Protein AF-A0A0L0C2V1-F1 (afdb_monomer_lite)

pLDDT: mean 79.41, std 16.24, range [42.41, 97.38]

Foldseek 3Di:
DLVVLVVCCVPPVLVVQLVVAFCVVVVVVVVVVVVVVDDDDPPVVVVVVVVCVVCVVVVVVCQQPDPPDADPARQPPDHDPDGDDPSQVGGPDHRRDLVSVLVSQLVVQLVVQCCVVVVVVVVCVPPPDDPCCCVDPPRDDPVVVVVNVCSNVVRSVVSNVPRD

Radius of gyration: 24.42 Å; chains: 1; bounding box: 50×41×74 Å

Sequence (164 aa):
MDLILEVADHFVFDKAYATLFPVSTSSTINHMAATASGTVTSSTAEHIVSTIKQELPKYASLVANWTGPKATRYGAAPTYYFPVTEFASQSILLRDNIVRQSLTLFLITTFFGWVLYLGTALFSYLFIYDHDNFNHPKFLKNQVRMEIHRAVTAIPTMTLLTLP

Structure (mmCIF, N/CA/C/O backbone):
data_AF-A0A0L0C2V1-F1
#
_entry.id   AF-A0A0L0C2V1-F1
#
loop_
_atom_site.group_PDB
_atom_site.id
_atom_site.type_symbol
_atom_site.label_atom_id
_atom_site.label_alt_id
_atom_site.label_comp_id
_atom_site.label_asym_id
_atom_site.label_entity_id
_atom_site.label_seq_id
_atom_site.pdbx_PDB_ins_code
_atom_site.Cartn_x
_atom_site.Cartn_y
_atom_site.Cartn_z
_atom_site.occupancy
_atom_site.B_iso_or_equiv
_atom_site.auth_seq_id
_atom_site.auth_comp_id
_atom_site.auth_asym_id
_atom_site.auth_atom_id
_atom_site.pdbx_PDB_model_num
ATOM 1 N N . MET A 1 1 ? 10.040 -12.803 1.015 1.00 74.25 1 MET A N 1
ATOM 2 C CA . MET A 1 1 ? 9.855 -11.426 0.516 1.00 74.25 1 MET A CA 1
ATOM 3 C C . MET A 1 1 ? 9.768 -11.443 -1.003 1.00 74.25 1 MET A C 1
ATOM 5 O O . MET A 1 1 ? 8.717 -11.127 -1.537 1.00 74.25 1 MET A O 1
ATOM 9 N N . ASP A 1 2 ? 10.800 -11.955 -1.670 1.00 81.25 2 ASP A N 1
ATOM 10 C CA . ASP A 1 2 ? 10.937 -11.991 -3.133 1.00 81.25 2 ASP A CA 1
ATOM 11 C C . ASP A 1 2 ? 9.782 -12.696 -3.853 1.00 81.25 2 ASP A C 1
ATOM 13 O O . ASP A 1 2 ? 9.301 -12.193 -4.856 1.00 81.25 2 ASP A O 1
ATOM 17 N N . LEU A 1 3 ? 9.256 -13.799 -3.305 1.00 85.88 3 LEU A N 1
ATOM 18 C CA . LEU A 1 3 ? 8.108 -14.504 -3.895 1.00 85.88 3 LEU A CA 1
ATOM 19 C C . LEU A 1 3 ? 6.827 -13.656 -3.905 1.00 85.88 3 LEU A C 1
ATOM 21 O O . LEU A 1 3 ? 6.057 -13.709 -4.858 1.00 85.88 3 LEU A O 1
ATOM 25 N N . ILE A 1 4 ? 6.597 -12.866 -2.852 1.00 87.50 4 ILE A N 1
ATOM 26 C CA . ILE A 1 4 ? 5.423 -11.985 -2.775 1.00 87.50 4 ILE A CA 1
ATOM 27 C C . ILE A 1 4 ? 5.564 -10.870 -3.811 1.00 87.50 4 ILE A C 1
ATOM 29 O O . ILE A 1 4 ? 4.600 -10.569 -4.511 1.00 87.50 4 ILE A O 1
ATOM 33 N N . LEU A 1 5 ? 6.767 -10.302 -3.940 1.00 88.44 5 LEU A N 1
ATOM 34 C CA . LEU A 1 5 ? 7.066 -9.305 -4.966 1.00 88.44 5 LEU A CA 1
ATOM 35 C C . LEU A 1 5 ? 6.907 -9.896 -6.371 1.00 88.44 5 LEU A C 1
ATOM 37 O O . LEU A 1 5 ? 6.270 -9.267 -7.204 1.00 88.44 5 LEU A O 1
ATOM 41 N N . GLU A 1 6 ? 7.379 -11.123 -6.611 1.00 87.50 6 GLU A N 1
ATOM 42 C CA . GLU A 1 6 ? 7.286 -11.799 -7.911 1.00 87.50 6 GLU A CA 1
ATOM 43 C C . GLU A 1 6 ? 5.836 -12.001 -8.351 1.00 87.50 6 GLU A C 1
ATOM 45 O O . GLU A 1 6 ? 5.474 -11.660 -9.477 1.00 87.50 6 GLU A O 1
ATOM 50 N N . VAL A 1 7 ? 4.996 -12.515 -7.447 1.00 89.25 7 VAL A N 1
ATOM 51 C CA . VAL A 1 7 ? 3.561 -12.698 -7.693 1.00 89.25 7 VAL A CA 1
ATOM 52 C C . VAL A 1 7 ? 2.898 -11.346 -7.951 1.00 89.25 7 VAL A C 1
ATOM 54 O O . VAL A 1 7 ? 2.167 -11.182 -8.928 1.00 89.25 7 VAL A O 1
ATOM 57 N N . ALA A 1 8 ? 3.155 -10.359 -7.095 1.00 89.94 8 ALA A N 1
ATOM 58 C CA . ALA A 1 8 ? 2.496 -9.066 -7.186 1.00 89.94 8 ALA A CA 1
ATOM 59 C C . ALA A 1 8 ? 2.909 -8.276 -8.441 1.00 89.94 8 ALA A C 1
ATOM 61 O O . ALA A 1 8 ? 2.049 -7.699 -9.113 1.00 89.94 8 ALA A O 1
ATOM 62 N N . ASP A 1 9 ? 4.199 -8.277 -8.783 1.00 88.38 9 ASP A N 1
ATOM 63 C CA . ASP A 1 9 ? 4.726 -7.670 -10.005 1.00 88.38 9 ASP A CA 1
ATOM 64 C C . ASP A 1 9 ? 4.130 -8.333 -11.241 1.00 88.38 9 ASP A C 1
ATOM 66 O O . ASP A 1 9 ? 3.553 -7.626 -12.070 1.00 88.38 9 ASP A O 1
ATOM 70 N N . HIS A 1 10 ? 4.151 -9.668 -11.308 1.00 87.44 10 HIS A N 1
ATOM 71 C CA . HIS A 1 10 ? 3.652 -10.408 -12.464 1.00 87.44 10 HIS A CA 1
ATOM 72 C C . HIS A 1 10 ? 2.173 -10.116 -12.773 1.00 87.44 10 HIS A C 1
ATOM 74 O O . HIS A 1 10 ? 1.813 -9.949 -13.941 1.00 87.44 10 HIS A O 1
ATOM 80 N N . PHE A 1 11 ? 1.312 -10.028 -11.752 1.00 89.50 11 PHE A N 1
ATOM 81 C CA . PHE A 1 11 ? -0.127 -9.837 -11.963 1.00 89.50 11 PHE A CA 1
ATOM 82 C C . PHE A 1 11 ? -0.564 -8.374 -12.070 1.00 89.50 11 PHE A C 1
ATOM 84 O O . PHE A 1 11 ? -1.450 -8.063 -12.872 1.00 89.50 11 PHE A O 1
ATOM 91 N N . VAL A 1 12 ? 0.012 -7.480 -11.261 1.00 91.94 12 VAL A N 1
ATOM 92 C CA . VAL A 1 12 ? -0.521 -6.121 -11.070 1.00 91.94 12 VAL A CA 1
ATOM 93 C C . VAL A 1 12 ? 0.541 -5.062 -11.327 1.00 91.94 12 VAL A C 1
ATOM 95 O O . VAL A 1 12 ? 0.339 -4.173 -12.158 1.00 91.94 12 VAL A O 1
ATOM 98 N N . PHE A 1 13 ? 1.667 -5.132 -10.617 1.00 90.94 13 PHE A N 1
ATOM 99 C CA . PHE A 1 13 ? 2.562 -3.985 -10.528 1.00 90.94 13 PHE A CA 1
ATOM 100 C C . PHE A 1 13 ? 3.386 -3.753 -11.793 1.00 90.94 13 PHE A C 1
ATOM 102 O O . PHE A 1 13 ? 3.608 -2.595 -12.123 1.00 90.94 13 PHE A O 1
ATOM 109 N N . ASP A 1 14 ? 3.759 -4.770 -12.576 1.00 87.69 14 ASP A N 1
ATOM 110 C CA . ASP A 1 14 ? 4.453 -4.517 -13.848 1.00 87.69 14 ASP A CA 1
ATOM 111 C C . ASP A 1 14 ? 3.617 -3.652 -14.798 1.00 87.69 14 ASP A C 1
ATOM 113 O O . ASP A 1 14 ? 4.143 -2.731 -15.418 1.00 87.69 14 ASP A O 1
ATOM 117 N N . LYS A 1 15 ? 2.302 -3.897 -14.863 1.00 89.56 15 LYS A N 1
ATOM 118 C CA . LYS A 1 15 ? 1.383 -3.080 -15.666 1.00 89.56 15 LYS A CA 1
ATOM 119 C C . LYS A 1 15 ? 1.251 -1.675 -15.089 1.00 89.56 15 LYS A C 1
ATOM 121 O O . LYS A 1 15 ? 1.307 -0.708 -15.839 1.00 89.56 15 LYS A O 1
ATOM 126 N N . ALA A 1 16 ? 1.103 -1.556 -13.770 1.00 90.75 16 ALA A N 1
ATOM 127 C CA . ALA A 1 16 ? 0.971 -0.262 -13.104 1.00 90.75 16 ALA A CA 1
ATOM 128 C C . ALA A 1 16 ? 2.234 0.605 -13.254 1.00 90.75 16 ALA A C 1
ATOM 130 O O . ALA A 1 16 ? 2.143 1.795 -13.537 1.00 90.75 16 ALA A O 1
ATOM 131 N N . TYR A 1 17 ? 3.423 0.022 -13.108 1.00 89.25 17 TYR A N 1
ATOM 132 C CA . TYR A 1 17 ? 4.676 0.752 -13.282 1.00 89.25 17 TYR A CA 1
ATOM 133 C C . TYR A 1 17 ? 4.932 1.115 -14.746 1.00 89.25 17 TYR A C 1
ATOM 135 O O . TYR A 1 17 ? 5.384 2.226 -15.008 1.00 89.25 17 TYR A O 1
ATOM 143 N N . ALA A 1 18 ? 4.597 0.240 -15.700 1.00 86.06 18 ALA A N 1
ATOM 144 C CA . ALA A 1 18 ? 4.725 0.552 -17.123 1.00 86.06 18 ALA A CA 1
ATOM 145 C C . ALA A 1 18 ? 3.821 1.719 -17.557 1.00 86.06 18 ALA A C 1
ATOM 147 O O . ALA A 1 18 ? 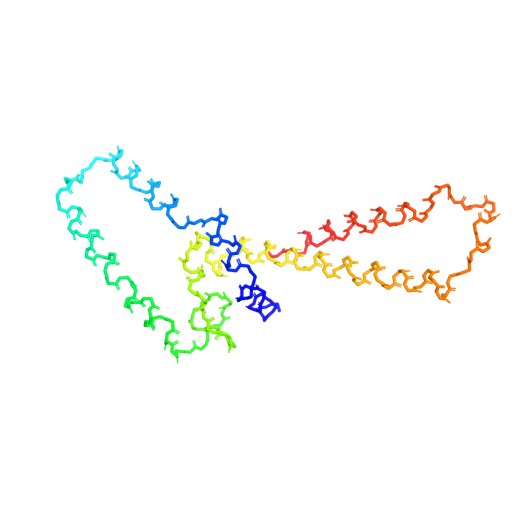4.227 2.528 -18.390 1.00 86.06 18 ALA A O 1
ATOM 148 N N . THR A 1 19 ? 2.618 1.842 -16.983 1.00 86.75 19 THR A N 1
ATOM 149 C CA . THR A 1 19 ? 1.703 2.952 -17.293 1.00 86.75 19 THR A CA 1
ATOM 150 C C . THR A 1 19 ? 2.078 4.250 -16.584 1.00 86.75 19 THR A C 1
ATOM 152 O O . THR A 1 19 ? 1.958 5.317 -17.181 1.00 86.75 19 THR A O 1
ATOM 155 N N . LEU A 1 20 ? 2.540 4.181 -15.332 1.00 87.56 20 LEU A N 1
ATOM 156 C CA . LEU A 1 20 ? 2.916 5.363 -14.548 1.00 87.56 20 LEU A CA 1
ATOM 157 C C . LEU A 1 20 ? 4.289 5.927 -14.941 1.00 87.56 20 LEU A C 1
ATOM 159 O O . LEU A 1 20 ? 4.478 7.142 -14.931 1.00 87.56 20 LEU A O 1
ATOM 163 N N . PHE A 1 21 ? 5.243 5.060 -15.292 1.00 85.50 21 PHE A N 1
ATOM 164 C CA . PHE A 1 21 ? 6.635 5.428 -15.565 1.00 85.50 21 PHE A CA 1
ATOM 165 C C . PHE A 1 21 ? 7.158 4.779 -16.857 1.00 85.50 21 PHE A C 1
ATOM 167 O O . PHE A 1 21 ? 8.073 3.954 -16.801 1.00 85.50 21 PHE A O 1
ATOM 174 N N . PRO A 1 22 ? 6.619 5.144 -18.034 1.00 83.88 22 PRO A N 1
ATOM 175 C CA . PRO A 1 22 ? 7.026 4.539 -19.296 1.00 83.88 22 PRO A CA 1
ATOM 176 C C . PRO A 1 22 ? 8.475 4.892 -19.664 1.00 83.88 22 PRO A C 1
ATOM 178 O O . PRO A 1 22 ? 8.898 6.047 -19.560 1.00 83.88 22 PRO A O 1
ATOM 181 N N . VAL A 1 23 ? 9.227 3.918 -20.189 1.00 74.44 23 VAL A N 1
ATOM 182 C CA . VAL A 1 23 ? 10.630 4.084 -20.640 1.00 74.44 23 VAL A CA 1
ATOM 183 C C . VAL A 1 23 ? 10.791 5.173 -21.707 1.00 74.44 23 VAL A C 1
ATOM 185 O O . VAL A 1 23 ? 11.848 5.805 -21.798 1.00 74.44 23 VAL A O 1
ATOM 188 N N . SER A 1 24 ? 9.738 5.456 -22.482 1.00 68.06 24 SER A N 1
ATOM 189 C CA . SER A 1 24 ? 9.717 6.543 -23.467 1.00 68.06 24 SER A CA 1
ATOM 190 C C . SER A 1 24 ? 10.149 7.880 -22.862 1.00 68.06 24 SER A C 1
ATOM 192 O O . SER A 1 24 ? 10.910 8.609 -23.496 1.00 68.06 24 SER A O 1
ATOM 194 N N . THR A 1 25 ? 9.764 8.165 -21.616 1.00 60.56 25 THR A N 1
ATOM 195 C CA . THR A 1 25 ? 10.125 9.409 -20.924 1.00 60.56 25 THR A CA 1
ATOM 196 C C . THR A 1 25 ? 11.640 9.535 -20.739 1.00 60.56 25 THR A C 1
ATOM 198 O O . THR A 1 25 ? 12.206 10.584 -21.040 1.00 60.56 25 THR A O 1
ATOM 201 N N . SER A 1 26 ? 12.333 8.463 -20.346 1.00 60.69 26 SER A N 1
ATOM 202 C CA . SER A 1 26 ? 13.798 8.471 -20.200 1.00 60.69 26 SER A CA 1
ATOM 203 C C . SER A 1 26 ? 14.523 8.594 -21.539 1.00 60.69 26 SER A C 1
ATOM 205 O O . SER A 1 26 ? 15.512 9.320 -21.638 1.00 60.69 26 SER A O 1
ATOM 207 N N . SER A 1 27 ? 14.026 7.928 -22.586 1.00 61.50 27 SER A N 1
ATOM 208 C CA . SER A 1 27 ? 14.624 8.026 -23.924 1.00 61.50 27 SER A CA 1
ATOM 209 C C . SER A 1 27 ? 14.511 9.438 -24.511 1.00 61.50 27 SER A C 1
ATOM 211 O O . SER A 1 27 ? 15.471 9.934 -25.098 1.00 61.50 27 SER A O 1
ATOM 213 N N . THR A 1 28 ? 13.389 10.122 -24.271 1.00 58.62 28 THR A N 1
ATOM 214 C CA . THR A 1 28 ? 13.177 11.515 -24.680 1.00 58.62 28 THR A CA 1
ATOM 215 C C . THR A 1 28 ? 14.109 12.462 -23.928 1.00 58.62 28 THR A C 1
ATOM 217 O O . THR A 1 28 ? 14.743 13.304 -24.557 1.00 58.62 28 THR A O 1
ATOM 220 N N . ILE A 1 29 ? 14.270 12.293 -22.609 1.00 58.72 29 ILE A N 1
ATOM 221 C CA . ILE A 1 29 ? 15.180 13.119 -21.797 1.00 58.72 29 ILE A CA 1
ATOM 222 C C . ILE A 1 29 ? 16.633 12.965 -22.268 1.00 58.72 29 ILE A C 1
ATOM 224 O O . ILE A 1 29 ? 17.319 13.965 -22.475 1.00 58.72 29 ILE A O 1
ATOM 228 N N . ASN A 1 30 ? 17.092 11.735 -22.513 1.00 62.72 30 ASN A N 1
ATOM 229 C CA . ASN A 1 30 ? 18.453 11.480 -22.991 1.00 62.72 30 ASN A CA 1
ATOM 230 C C . ASN A 1 30 ? 18.683 12.027 -24.408 1.00 62.72 30 ASN A C 1
ATOM 232 O O . ASN A 1 30 ? 19.755 12.554 -24.693 1.00 62.72 30 ASN A O 1
ATOM 236 N N . HIS A 1 31 ? 17.679 11.959 -25.287 1.00 59.53 31 HIS A N 1
ATOM 237 C CA . HIS A 1 31 ? 17.764 12.518 -26.637 1.00 59.53 31 HIS A CA 1
ATOM 238 C C . HIS A 1 31 ? 17.769 14.054 -26.624 1.00 59.53 31 HIS A C 1
ATOM 240 O O . HIS A 1 31 ? 18.515 14.675 -27.381 1.00 59.53 31 HIS A O 1
ATOM 246 N N . MET A 1 32 ? 16.991 14.683 -25.737 1.00 57.59 32 MET A N 1
ATOM 247 C CA . MET A 1 32 ? 17.008 16.136 -25.527 1.00 57.59 32 MET A CA 1
ATOM 248 C C . MET A 1 32 ? 18.343 16.602 -24.929 1.00 57.59 32 MET A C 1
ATOM 250 O O . MET A 1 32 ? 18.902 17.592 -25.395 1.00 57.59 32 MET A O 1
ATOM 254 N N . ALA A 1 33 ? 18.902 15.858 -23.970 1.00 58.06 33 ALA A N 1
ATOM 255 C CA . ALA A 1 33 ? 20.214 16.137 -23.388 1.00 58.06 33 ALA A CA 1
ATOM 256 C C . ALA A 1 33 ? 21.357 15.959 -24.406 1.00 58.06 33 ALA A C 1
ATOM 258 O O . ALA A 1 33 ? 22.220 16.824 -24.516 1.00 58.06 33 ALA A O 1
ATOM 259 N N . ALA A 1 34 ? 21.332 14.896 -25.216 1.00 58.97 34 ALA A N 1
ATOM 260 C CA . ALA A 1 34 ? 22.315 14.668 -26.278 1.00 58.97 34 ALA A CA 1
ATOM 261 C C . ALA A 1 34 ? 22.230 15.719 -27.401 1.00 58.97 34 ALA A C 1
ATOM 263 O O . ALA A 1 34 ? 23.254 16.131 -27.945 1.00 58.97 34 ALA A O 1
ATOM 264 N N . THR A 1 35 ? 21.021 16.202 -27.712 1.00 61.56 35 THR A N 1
ATOM 265 C CA . THR A 1 35 ? 20.813 17.312 -28.658 1.00 61.56 35 THR A CA 1
ATOM 266 C C . THR A 1 35 ? 21.353 18.629 -28.088 1.00 61.56 35 THR A C 1
ATOM 268 O O . THR A 1 35 ? 21.948 19.414 -28.822 1.00 61.56 35 THR A O 1
ATOM 271 N N . ALA A 1 36 ? 21.220 18.851 -26.776 1.00 57.38 36 ALA A N 1
ATOM 272 C CA . ALA A 1 36 ? 21.769 20.020 -26.088 1.00 57.38 36 ALA A CA 1
ATOM 273 C C . ALA A 1 36 ? 23.306 19.986 -25.940 1.00 57.38 36 ALA A C 1
ATOM 275 O O . ALA A 1 36 ? 23.930 21.043 -25.885 1.00 57.38 36 ALA A O 1
ATOM 276 N N . SER A 1 37 ? 23.929 18.801 -25.905 1.00 64.69 37 SER A N 1
ATOM 277 C CA . SER A 1 37 ? 25.390 18.636 -25.789 1.00 64.69 37 SER A CA 1
ATOM 278 C C . SER A 1 37 ? 26.154 18.605 -27.123 1.00 64.69 37 SER A C 1
ATOM 280 O O . SER A 1 37 ? 27.378 18.546 -27.096 1.00 64.69 37 SER A O 1
ATOM 282 N N . GLY A 1 38 ? 25.469 18.696 -28.270 1.00 67.62 38 GLY A N 1
ATOM 283 C CA . GLY A 1 38 ? 26.063 19.000 -29.577 1.00 67.62 38 GLY A CA 1
ATOM 284 C C . GLY A 1 38 ? 27.046 17.961 -30.140 1.00 67.62 38 GLY A C 1
ATOM 285 O O . GLY A 1 38 ? 28.242 18.046 -29.890 1.00 67.62 38 GLY A O 1
ATOM 286 N N . THR A 1 39 ? 26.547 17.032 -30.970 1.00 56.75 39 THR A N 1
ATOM 287 C CA . THR A 1 39 ? 27.097 16.572 -32.279 1.00 56.75 39 THR A CA 1
ATOM 288 C C . THR A 1 39 ? 26.461 15.225 -32.638 1.00 56.75 39 THR A C 1
ATOM 290 O O . THR A 1 39 ? 27.028 14.164 -32.397 1.00 56.75 39 THR A O 1
ATOM 293 N N . VAL A 1 40 ? 25.268 15.259 -33.234 1.00 56.31 40 VAL A N 1
ATOM 294 C CA . VAL A 1 40 ? 24.688 14.115 -33.949 1.00 56.31 40 VAL A CA 1
ATOM 295 C C . VAL A 1 40 ? 23.964 14.673 -35.172 1.00 56.31 40 VAL A C 1
ATOM 297 O O . VAL A 1 40 ? 22.988 15.405 -35.035 1.00 56.31 40 VAL A O 1
ATOM 300 N N . THR A 1 41 ? 24.460 14.383 -36.374 1.00 62.53 41 THR A N 1
ATOM 301 C CA . THR A 1 41 ? 23.763 14.722 -37.621 1.00 62.53 41 THR A CA 1
ATOM 302 C C . THR A 1 41 ? 22.578 13.773 -37.824 1.00 62.53 41 THR A C 1
ATOM 304 O O . THR A 1 41 ? 22.696 12.558 -37.654 1.00 62.53 41 THR A O 1
ATOM 307 N N . SER A 1 42 ? 21.416 14.336 -38.167 1.00 59.53 42 SER A N 1
ATOM 308 C CA . SER A 1 42 ? 20.106 13.670 -38.093 1.00 59.53 42 SER A CA 1
ATOM 309 C C . SER A 1 42 ? 19.989 12.386 -38.925 1.00 59.53 42 SER A C 1
ATOM 311 O O . SER A 1 42 ? 19.357 11.432 -38.488 1.00 59.53 42 SER A O 1
ATOM 313 N N . SER A 1 43 ? 20.654 12.298 -40.079 1.00 59.25 43 SER A N 1
ATOM 314 C CA . SER A 1 43 ? 20.498 11.166 -41.005 1.00 59.25 43 SER A CA 1
ATOM 315 C C . SER A 1 43 ? 21.189 9.872 -40.554 1.00 59.25 43 SER A C 1
ATOM 317 O O . SER A 1 43 ? 20.659 8.782 -40.763 1.00 59.25 43 SER A O 1
ATOM 319 N N . THR A 1 44 ? 22.353 9.954 -39.907 1.00 58.00 44 THR A N 1
ATOM 320 C CA . THR A 1 44 ? 23.088 8.761 -39.443 1.00 58.00 44 THR A CA 1
ATOM 321 C C . THR A 1 44 ? 22.499 8.216 -38.140 1.00 58.00 44 THR A C 1
ATOM 323 O O . THR A 1 44 ? 22.455 7.003 -37.926 1.00 58.00 44 THR A O 1
ATOM 326 N N . ALA A 1 45 ? 21.986 9.103 -37.283 1.00 54.72 45 ALA A N 1
ATOM 327 C CA . ALA A 1 45 ? 21.291 8.718 -36.060 1.00 54.72 45 ALA A CA 1
ATOM 328 C C . ALA A 1 45 ? 19.959 8.019 -36.329 1.00 54.72 45 ALA A C 1
ATOM 330 O O . ALA A 1 45 ? 19.669 7.014 -35.685 1.00 54.72 45 ALA A O 1
ATOM 331 N N . GLU A 1 46 ? 19.175 8.483 -37.302 1.00 58.16 46 GLU A N 1
ATOM 332 C CA . GLU A 1 46 ? 17.905 7.844 -37.665 1.00 58.16 46 GLU A CA 1
ATOM 333 C C . GLU A 1 46 ? 18.100 6.398 -38.156 1.00 58.16 46 GLU A C 1
ATOM 335 O O . GLU A 1 46 ? 17.328 5.500 -37.800 1.00 58.16 46 GLU A O 1
ATOM 340 N N . HIS A 1 47 ? 19.181 6.134 -38.893 1.00 54.06 47 HIS A N 1
ATOM 341 C CA . HIS A 1 47 ? 19.514 4.791 -39.372 1.00 54.06 47 HIS A CA 1
ATOM 342 C C . HIS A 1 47 ? 19.996 3.851 -38.247 1.00 54.06 47 HIS A C 1
ATOM 344 O O . HIS A 1 47 ? 19.611 2.682 -38.194 1.00 54.06 47 HIS A O 1
ATOM 350 N N . ILE A 1 48 ? 20.796 4.345 -37.297 1.00 60.06 48 ILE A N 1
ATOM 351 C CA . ILE A 1 48 ? 21.253 3.545 -36.144 1.00 60.06 48 ILE A CA 1
ATOM 352 C C . ILE A 1 48 ? 20.086 3.267 -35.183 1.00 60.06 48 ILE A C 1
ATOM 354 O O . ILE A 1 48 ? 19.905 2.140 -34.723 1.00 60.06 48 ILE A O 1
ATOM 358 N N . VAL A 1 49 ? 19.245 4.271 -34.921 1.00 63.59 49 VAL A N 1
ATOM 359 C CA . VAL A 1 49 ? 18.095 4.158 -34.014 1.00 63.59 49 VAL A CA 1
ATOM 360 C C . VAL A 1 49 ? 17.028 3.210 -34.566 1.00 63.59 49 VAL A C 1
ATOM 362 O O . VAL A 1 49 ? 16.464 2.426 -33.804 1.00 63.59 49 VAL A O 1
ATOM 365 N N . SER A 1 50 ? 16.752 3.241 -35.871 1.00 60.59 50 SER A N 1
ATOM 366 C CA . SER A 1 50 ? 15.799 2.316 -36.502 1.00 60.59 50 SER A CA 1
ATOM 367 C C . SER A 1 50 ? 16.291 0.863 -36.471 1.00 60.59 50 SER A C 1
ATOM 369 O O . SER A 1 50 ? 15.524 -0.027 -36.107 1.00 60.59 50 SER A O 1
ATOM 371 N N . THR A 1 51 ? 17.583 0.634 -36.722 1.00 60.16 51 THR A N 1
ATOM 372 C CA . THR A 1 51 ? 18.203 -0.702 -36.662 1.00 60.16 51 THR A CA 1
ATOM 373 C C . THR A 1 51 ? 18.181 -1.282 -35.241 1.00 60.16 51 THR A C 1
ATOM 375 O O . THR A 1 51 ? 17.816 -2.440 -35.039 1.00 60.16 51 THR A O 1
ATOM 378 N N . ILE A 1 52 ? 18.494 -0.469 -34.224 1.00 58.44 52 ILE A N 1
ATOM 379 C CA . ILE A 1 52 ? 18.442 -0.894 -32.816 1.00 58.44 52 ILE A CA 1
ATOM 380 C C . ILE A 1 52 ? 17.001 -1.205 -32.390 1.00 58.44 52 ILE A C 1
ATOM 382 O O . ILE A 1 52 ? 16.766 -2.222 -31.741 1.00 58.44 52 ILE A O 1
ATOM 386 N N . LYS A 1 53 ? 16.020 -0.382 -32.785 1.00 54.84 53 LYS A N 1
ATOM 387 C CA . LYS A 1 53 ? 14.595 -0.614 -32.478 1.00 54.84 53 LYS A CA 1
ATOM 388 C C . LYS A 1 53 ? 14.058 -1.912 -33.086 1.00 54.84 53 LYS A C 1
ATOM 390 O O . LYS A 1 53 ? 13.194 -2.542 -32.482 1.00 54.84 53 LYS A O 1
ATOM 395 N N . GLN A 1 54 ? 14.564 -2.312 -34.251 1.00 54.69 54 GLN A N 1
ATOM 396 C CA . GLN A 1 54 ? 14.137 -3.525 -34.945 1.00 54.69 54 GLN A CA 1
ATOM 397 C C . GLN A 1 54 ? 14.693 -4.809 -34.310 1.00 54.69 54 GLN A C 1
ATOM 399 O O . GLN A 1 54 ? 14.003 -5.826 -34.276 1.00 54.69 54 GLN A O 1
ATOM 404 N N . GLU A 1 55 ? 15.910 -4.770 -33.766 1.00 44.28 55 GLU A N 1
ATOM 405 C CA . GLU A 1 55 ? 16.548 -5.942 -33.151 1.00 44.28 55 GLU A CA 1
ATOM 406 C C . GLU A 1 55 ? 16.291 -6.050 -31.632 1.00 44.28 55 GLU A C 1
ATOM 408 O O . GLU A 1 55 ? 16.422 -7.127 -31.049 1.00 44.28 55 GLU A O 1
ATOM 413 N N . LEU A 1 56 ? 15.831 -4.976 -30.982 1.00 54.03 56 LEU A N 1
ATOM 414 C CA . LEU A 1 56 ? 15.456 -4.963 -29.563 1.00 54.03 56 LEU A CA 1
ATOM 415 C C . LEU A 1 56 ? 14.454 -6.069 -29.150 1.00 54.03 56 LEU A C 1
ATOM 417 O O . LEU A 1 56 ? 14.711 -6.730 -28.142 1.00 54.03 56 LEU A O 1
ATOM 421 N N . PRO A 1 57 ? 13.360 -6.350 -29.894 1.00 55.06 57 PRO A N 1
ATOM 422 C CA . PRO A 1 57 ? 12.431 -7.423 -29.528 1.00 55.06 57 PRO A CA 1
ATOM 423 C C . PRO A 1 57 ? 13.028 -8.835 -29.677 1.00 55.06 57 PRO A C 1
ATOM 425 O O . PRO A 1 57 ? 12.665 -9.729 -28.912 1.00 55.06 57 PRO A O 1
ATOM 428 N N . LYS A 1 58 ? 13.991 -9.047 -30.588 1.00 48.75 58 LYS A N 1
ATOM 429 C CA . LYS A 1 58 ? 14.726 -10.323 -30.708 1.00 48.75 58 LYS A CA 1
ATOM 430 C C . LYS A 1 58 ? 15.569 -10.589 -29.464 1.00 48.75 58 LYS A C 1
ATOM 432 O O . LYS A 1 58 ? 15.454 -11.662 -28.873 1.00 48.75 58 LYS A O 1
ATOM 437 N N . TYR A 1 59 ? 16.357 -9.609 -29.023 1.00 42.41 59 TYR A N 1
ATOM 438 C CA . TYR A 1 59 ? 17.153 -9.742 -27.800 1.00 42.41 59 TYR A CA 1
ATOM 439 C C . TYR A 1 59 ? 16.272 -9.816 -26.545 1.00 42.41 59 TYR A C 1
ATOM 441 O O . TYR A 1 59 ? 16.571 -10.595 -25.643 1.00 42.41 59 TYR A O 1
ATOM 449 N N . ALA A 1 60 ? 15.139 -9.104 -26.514 1.00 52.34 60 ALA A N 1
ATOM 450 C CA . ALA A 1 60 ? 14.164 -9.201 -25.428 1.00 52.34 60 ALA A CA 1
ATOM 451 C C . ALA A 1 60 ? 13.557 -10.611 -25.309 1.00 52.34 60 ALA A C 1
ATOM 453 O O . ALA A 1 60 ? 13.440 -11.133 -24.204 1.00 52.34 60 ALA A O 1
ATOM 454 N N . SER A 1 61 ? 13.238 -11.265 -26.432 1.00 48.56 61 SER A N 1
ATOM 455 C CA . SER A 1 61 ? 12.724 -12.644 -26.437 1.00 48.56 61 SER A CA 1
ATOM 456 C C . SER A 1 61 ? 13.773 -13.688 -26.022 1.00 48.56 61 SER A C 1
ATOM 458 O O . SER A 1 61 ? 13.445 -14.675 -25.368 1.00 48.56 61 SER A O 1
ATOM 460 N N . LEU A 1 62 ? 15.051 -13.450 -26.335 1.00 49.38 62 LEU A N 1
ATOM 461 C CA . LEU A 1 62 ? 16.174 -14.287 -25.898 1.00 49.38 62 LEU A CA 1
ATOM 462 C C . LEU A 1 62 ? 16.441 -14.156 -24.395 1.00 49.38 62 LEU A C 1
ATOM 464 O O . LEU A 1 62 ? 16.696 -15.163 -23.745 1.00 49.38 62 LEU A O 1
ATOM 468 N N . VAL A 1 63 ? 16.330 -12.947 -23.836 1.00 55.22 63 VAL A N 1
ATOM 469 C CA . VAL A 1 63 ? 16.390 -12.714 -22.382 1.00 55.22 63 VAL A CA 1
ATOM 470 C C . VAL A 1 63 ? 15.169 -13.317 -21.679 1.00 55.22 63 VAL A C 1
ATOM 472 O O . VAL A 1 63 ? 15.320 -13.920 -20.620 1.00 55.22 63 VAL A O 1
ATOM 475 N N . ALA A 1 64 ? 13.978 -13.224 -22.280 1.00 54.62 64 ALA A N 1
ATOM 476 C CA . ALA A 1 64 ? 12.757 -13.837 -21.751 1.00 54.62 64 ALA A CA 1
ATOM 477 C C . ALA A 1 64 ? 12.834 -15.376 -21.701 1.00 54.62 64 ALA A C 1
ATOM 479 O O . ALA A 1 64 ? 12.293 -15.985 -20.781 1.00 54.62 64 ALA A O 1
ATOM 480 N N . ASN A 1 65 ? 13.546 -15.989 -22.653 1.00 53.28 65 ASN A N 1
ATOM 481 C CA . ASN A 1 65 ? 13.742 -17.438 -22.752 1.00 53.28 65 ASN A CA 1
ATOM 482 C C . ASN A 1 65 ? 15.078 -17.923 -22.160 1.00 53.28 65 ASN A C 1
ATOM 484 O O . ASN A 1 65 ? 15.423 -19.097 -22.312 1.00 53.28 65 ASN A O 1
ATOM 488 N N . TRP A 1 66 ? 15.859 -17.054 -21.509 1.00 51.75 66 TRP A N 1
ATOM 489 C CA . TRP A 1 66 ? 17.150 -17.447 -20.951 1.00 51.75 66 TRP A CA 1
ATOM 490 C C . TRP A 1 66 ? 16.947 -18.281 -19.683 1.00 51.75 66 TRP A C 1
ATOM 492 O O . TRP A 1 66 ? 16.682 -17.758 -18.605 1.00 51.75 66 TRP A O 1
ATOM 502 N N . THR A 1 67 ? 17.101 -19.599 -19.798 1.00 54.12 67 THR A N 1
ATOM 503 C CA . THR A 1 67 ? 17.032 -20.565 -18.688 1.00 54.12 67 THR A CA 1
ATOM 504 C C . THR A 1 67 ? 18.373 -20.706 -17.960 1.00 54.12 67 THR A C 1
ATOM 506 O O . THR A 1 67 ? 18.800 -21.817 -17.639 1.00 54.12 67 THR A O 1
ATOM 509 N N . GLY A 1 68 ? 19.098 -19.602 -17.767 1.00 57.25 68 GLY A N 1
ATOM 510 C CA . GLY A 1 68 ? 20.353 -19.622 -17.021 1.00 57.25 68 GLY A CA 1
ATOM 511 C C . GLY A 1 68 ? 20.147 -19.881 -15.524 1.00 57.25 68 GLY A C 1
ATOM 512 O O . GLY A 1 68 ? 19.013 -20.075 -15.074 1.00 57.25 68 GLY A O 1
ATOM 513 N N . PRO A 1 69 ? 21.231 -19.911 -14.726 1.00 57.28 69 PRO A N 1
ATOM 514 C CA . PRO A 1 69 ? 21.131 -20.095 -13.284 1.00 57.28 69 PRO A CA 1
ATOM 515 C C . PRO A 1 69 ? 20.144 -19.079 -12.706 1.00 57.28 69 PRO A C 1
ATOM 517 O O . PRO A 1 69 ? 20.319 -17.878 -12.913 1.00 57.28 69 PRO A O 1
ATOM 520 N N . LYS A 1 70 ? 19.099 -19.565 -12.021 1.00 58.31 70 LYS A N 1
ATOM 521 C CA . LYS A 1 70 ? 18.093 -18.705 -11.382 1.00 58.31 70 LYS A CA 1
ATOM 522 C C . LYS A 1 70 ? 18.811 -17.650 -10.551 1.00 58.31 70 LYS A C 1
ATOM 524 O O . LYS A 1 70 ? 19.717 -17.985 -9.781 1.00 58.31 70 LYS A O 1
ATOM 529 N N . ALA A 1 71 ? 18.449 -16.388 -10.747 1.00 61.19 71 ALA A N 1
ATOM 530 C CA . ALA A 1 71 ? 19.193 -15.305 -10.137 1.00 61.19 71 ALA A CA 1
ATOM 531 C C . ALA A 1 71 ? 19.134 -15.392 -8.606 1.00 61.19 71 ALA A C 1
ATOM 533 O O . ALA A 1 71 ? 18.093 -15.652 -8.006 1.00 61.19 71 ALA A O 1
ATOM 534 N N . THR A 1 72 ? 20.261 -15.132 -7.948 1.00 65.88 72 THR A N 1
ATOM 535 C CA . THR A 1 72 ? 20.338 -15.071 -6.479 1.00 65.88 72 THR A CA 1
ATOM 536 C C . THR A 1 72 ? 19.657 -13.828 -5.900 1.00 65.88 72 THR A C 1
ATOM 538 O O . THR A 1 72 ? 19.530 -13.715 -4.685 1.00 65.88 72 THR A O 1
ATOM 541 N N . ARG A 1 73 ? 19.228 -12.893 -6.759 1.00 70.38 73 ARG A N 1
ATOM 542 C CA . ARG A 1 73 ? 18.599 -11.621 -6.400 1.00 70.38 73 ARG A CA 1
ATOM 543 C C . ARG A 1 73 ? 17.293 -11.442 -7.161 1.00 70.38 73 ARG A C 1
ATOM 545 O O . ARG A 1 73 ? 17.244 -11.680 -8.368 1.00 70.38 73 ARG A O 1
ATOM 552 N N . TYR A 1 74 ? 16.264 -10.973 -6.463 1.00 75.12 74 TYR A N 1
ATOM 553 C CA . TYR A 1 74 ? 14.996 -10.596 -7.074 1.00 75.12 74 TYR A CA 1
ATOM 554 C C . TYR A 1 74 ? 15.183 -9.545 -8.181 1.00 75.12 74 TYR A C 1
ATOM 556 O O . TYR A 1 74 ? 15.949 -8.595 -8.028 1.00 75.12 74 TYR A O 1
ATOM 564 N N . GLY A 1 75 ? 14.483 -9.725 -9.304 1.00 71.69 75 GLY A N 1
ATOM 565 C CA . GLY A 1 75 ? 14.527 -8.815 -10.452 1.00 71.69 75 GLY A CA 1
ATOM 566 C C . GLY A 1 75 ? 15.652 -9.067 -11.463 1.00 71.69 75 GLY A C 1
ATOM 567 O O . GLY A 1 75 ? 15.544 -8.585 -12.588 1.00 71.69 75 GLY A O 1
ATOM 568 N N . ALA A 1 76 ? 16.670 -9.866 -11.128 1.00 66.81 76 ALA A N 1
ATOM 569 C CA . ALA A 1 76 ? 17.648 -10.349 -12.103 1.00 66.81 76 ALA A CA 1
ATOM 570 C C . ALA A 1 76 ? 17.100 -11.597 -12.828 1.00 66.81 76 ALA A C 1
ATOM 572 O O . ALA A 1 76 ? 16.508 -12.481 -12.210 1.00 66.81 76 ALA A O 1
ATOM 573 N N . ALA A 1 77 ? 17.233 -11.654 -14.156 1.00 66.88 77 ALA A N 1
ATOM 574 C CA . ALA A 1 77 ? 16.695 -12.753 -14.962 1.00 66.88 77 ALA A CA 1
ATOM 575 C C . ALA A 1 77 ? 17.552 -14.038 -14.844 1.00 66.88 77 ALA A C 1
ATOM 577 O O . ALA A 1 77 ? 18.777 -13.924 -14.751 1.00 66.88 77 ALA A O 1
ATOM 578 N N . PRO A 1 78 ? 16.952 -15.249 -14.910 1.00 63.25 78 PRO A N 1
ATOM 579 C CA . PRO A 1 78 ? 15.519 -15.544 -14.887 1.00 63.25 78 PRO A CA 1
ATOM 580 C C . PRO A 1 78 ? 14.977 -15.636 -13.446 1.00 63.25 78 PRO A C 1
ATOM 582 O O . PRO A 1 78 ? 15.655 -16.127 -12.537 1.00 63.25 78 PRO A O 1
ATOM 585 N N . THR A 1 79 ? 13.737 -15.170 -13.253 1.00 67.31 79 THR A N 1
ATOM 586 C CA . THR A 1 79 ? 12.978 -15.247 -11.990 1.00 67.31 79 THR A CA 1
ATOM 587 C C . THR A 1 79 ? 12.638 -16.693 -11.596 1.00 67.31 79 THR A C 1
ATOM 589 O O . THR A 1 79 ? 12.748 -17.618 -12.403 1.00 67.31 79 THR A O 1
ATOM 592 N N . TYR A 1 80 ? 12.271 -16.923 -10.329 1.00 68.69 80 TYR A N 1
ATOM 593 C CA . TYR A 1 80 ? 12.202 -18.276 -9.769 1.00 68.69 80 TYR A CA 1
ATOM 594 C C . TYR A 1 80 ? 11.019 -19.107 -10.273 1.00 68.69 80 TYR A C 1
ATOM 596 O O . TYR A 1 80 ? 11.206 -20.311 -10.493 1.00 68.69 80 TYR A O 1
ATOM 604 N N . TYR A 1 81 ? 9.837 -18.506 -10.430 1.00 77.44 81 TYR A N 1
ATOM 605 C CA . TYR A 1 81 ? 8.579 -19.222 -10.674 1.00 77.44 81 TYR A CA 1
ATOM 606 C C . TYR A 1 81 ? 7.811 -18.716 -11.894 1.00 77.44 81 TYR A C 1
ATOM 608 O O . TYR A 1 81 ? 7.219 -19.522 -12.609 1.00 77.44 81 TYR A O 1
ATOM 616 N N . PHE A 1 82 ? 7.831 -17.410 -12.149 1.00 78.75 82 PHE A N 1
ATOM 617 C CA . PHE A 1 82 ? 7.099 -16.787 -13.244 1.00 78.75 82 PHE A CA 1
ATOM 618 C C . PHE A 1 82 ? 8.053 -16.190 -14.280 1.00 78.75 82 PHE A C 1
ATOM 620 O O . PHE A 1 82 ? 9.077 -15.600 -13.911 1.00 78.75 82 PHE A O 1
ATOM 627 N N . PRO A 1 83 ? 7.721 -16.281 -15.581 1.00 76.56 83 PRO A N 1
ATOM 628 C CA . PRO A 1 83 ? 8.472 -15.569 -16.599 1.00 76.56 83 PRO A CA 1
ATOM 629 C C . PRO A 1 83 ? 8.323 -14.054 -16.410 1.00 76.56 83 PRO A C 1
ATOM 631 O O . PRO A 1 83 ? 7.337 -13.544 -15.856 1.00 76.56 83 PRO A O 1
ATOM 634 N N . VAL A 1 84 ? 9.327 -13.320 -16.882 1.00 74.75 84 VAL A N 1
ATOM 635 C CA . VAL A 1 84 ? 9.280 -11.859 -16.931 1.00 74.75 84 VAL A CA 1
ATOM 636 C C . VAL A 1 84 ? 8.183 -11.449 -17.914 1.00 74.75 84 VAL A C 1
ATOM 638 O O . VAL A 1 84 ? 8.128 -11.948 -19.035 1.00 74.75 84 VAL A O 1
ATOM 641 N N . THR A 1 85 ? 7.282 -10.571 -17.479 1.00 80.62 85 THR A N 1
ATOM 642 C CA . THR A 1 85 ? 6.200 -10.067 -18.334 1.00 80.62 85 THR A CA 1
ATOM 643 C C . THR A 1 85 ? 6.714 -8.989 -19.288 1.00 80.62 85 THR A C 1
ATOM 645 O O . THR A 1 85 ? 7.672 -8.283 -18.973 1.00 80.62 85 THR A O 1
ATOM 648 N N . GLU A 1 86 ? 6.045 -8.811 -20.426 1.00 80.25 86 GLU A N 1
ATOM 649 C CA . GLU A 1 86 ? 6.390 -7.804 -21.442 1.00 80.25 86 GLU A CA 1
ATOM 650 C C . GLU A 1 86 ? 6.418 -6.367 -20.887 1.00 80.25 86 GLU A C 1
ATOM 652 O O . GLU A 1 86 ? 7.207 -5.531 -21.328 1.00 80.25 86 GLU A O 1
ATOM 657 N N . PHE A 1 87 ? 5.601 -6.096 -19.865 1.00 79.94 87 PHE A N 1
ATOM 658 C CA . PHE A 1 87 ? 5.508 -4.788 -19.215 1.00 79.94 87 PHE A CA 1
ATOM 659 C C . PHE A 1 87 ? 6.692 -4.489 -18.285 1.00 79.94 87 PHE A C 1
ATOM 661 O O . PHE A 1 87 ? 6.987 -3.324 -18.024 1.00 79.94 87 PHE A O 1
ATOM 668 N N . ALA A 1 88 ? 7.421 -5.507 -17.812 1.00 75.38 88 ALA A N 1
ATOM 669 C CA . ALA A 1 88 ? 8.513 -5.311 -16.858 1.00 75.38 88 ALA A CA 1
ATOM 670 C C . ALA A 1 88 ? 9.661 -4.473 -17.446 1.00 75.38 88 ALA A C 1
ATOM 672 O O . ALA A 1 88 ? 10.288 -3.700 -16.725 1.00 75.38 88 ALA A O 1
ATOM 673 N N . SER A 1 89 ? 9.905 -4.592 -18.756 1.00 75.31 89 SER A N 1
ATOM 674 C CA . SER A 1 89 ? 10.907 -3.811 -19.495 1.00 75.31 89 SER A CA 1
ATOM 675 C C . SER A 1 89 ? 10.386 -2.474 -20.027 1.00 75.31 89 SER A C 1
ATOM 677 O O . SER A 1 89 ? 11.150 -1.713 -20.611 1.00 75.31 89 SER A O 1
ATOM 679 N N . GLN A 1 90 ? 9.089 -2.191 -19.878 1.00 77.88 90 GLN A N 1
ATOM 680 C CA . GLN A 1 90 ? 8.461 -0.955 -20.361 1.00 77.88 90 GLN A CA 1
ATOM 681 C C . GLN A 1 90 ? 8.412 0.144 -19.293 1.00 77.88 90 GLN A C 1
ATOM 683 O O . GLN A 1 90 ? 8.101 1.291 -19.616 1.00 77.88 90 GLN A O 1
ATOM 688 N N . SER A 1 91 ? 8.761 -0.186 -18.047 1.00 78.38 91 SER A N 1
ATOM 689 C CA . SER A 1 91 ? 8.911 0.749 -16.930 1.00 78.38 91 SER A CA 1
ATOM 690 C C . SER A 1 91 ? 10.360 1.221 -16.781 1.00 78.38 91 SER A C 1
ATOM 692 O O . SER A 1 91 ? 11.290 0.425 -16.894 1.00 78.38 91 SER A O 1
ATOM 694 N N . ILE A 1 92 ? 10.559 2.502 -16.455 1.00 78.75 92 ILE A N 1
ATOM 695 C CA . ILE A 1 92 ? 11.873 3.060 -16.073 1.00 78.75 92 ILE A CA 1
ATOM 696 C C . ILE A 1 92 ? 12.417 2.351 -14.823 1.00 78.75 92 ILE A C 1
ATOM 698 O O . ILE A 1 92 ? 13.621 2.153 -14.671 1.00 78.75 92 ILE A O 1
ATOM 702 N N . LEU A 1 93 ? 11.516 1.965 -13.918 1.00 81.31 93 LEU A N 1
ATOM 703 C CA . LEU A 1 93 ? 11.841 1.213 -12.717 1.00 81.31 93 LEU A CA 1
ATOM 704 C C . LEU A 1 93 ? 11.791 -0.290 -13.022 1.00 81.31 93 LEU A C 1
ATOM 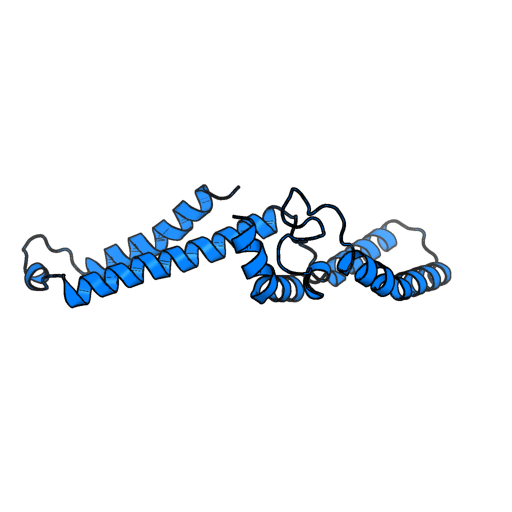706 O O . LEU A 1 93 ? 10.715 -0.906 -13.000 1.00 81.31 93 LEU A O 1
ATOM 710 N N . LEU A 1 94 ? 12.960 -0.876 -13.291 1.00 83.25 94 LEU A N 1
ATOM 711 C CA . LEU A 1 94 ? 13.124 -2.328 -13.385 1.00 83.25 94 LEU A CA 1
ATOM 712 C C . LEU A 1 94 ? 12.824 -3.012 -12.040 1.00 83.25 94 LEU A C 1
ATOM 714 O O . LEU A 1 94 ? 12.848 -2.388 -10.978 1.00 83.25 94 LEU A O 1
ATOM 718 N N . ARG A 1 95 ? 12.530 -4.318 -12.093 1.00 81.69 95 ARG A N 1
ATOM 719 C CA . ARG A 1 95 ? 12.180 -5.140 -10.918 1.00 81.69 95 ARG A CA 1
ATOM 720 C C . ARG A 1 95 ? 13.306 -5.241 -9.876 1.00 81.69 95 ARG A C 1
ATOM 722 O O . ARG A 1 95 ? 13.029 -5.500 -8.711 1.00 81.69 95 ARG A O 1
ATOM 729 N N . ASP A 1 96 ? 14.559 -5.043 -10.270 1.00 83.38 96 ASP A N 1
ATOM 730 C CA . ASP A 1 96 ? 15.733 -5.070 -9.386 1.00 83.38 96 ASP A CA 1
ATOM 731 C C . ASP A 1 96 ? 15.956 -3.747 -8.625 1.00 83.38 96 ASP A C 1
ATOM 733 O O . ASP A 1 96 ? 16.754 -3.694 -7.690 1.00 83.38 96 ASP A O 1
ATOM 737 N N . ASN A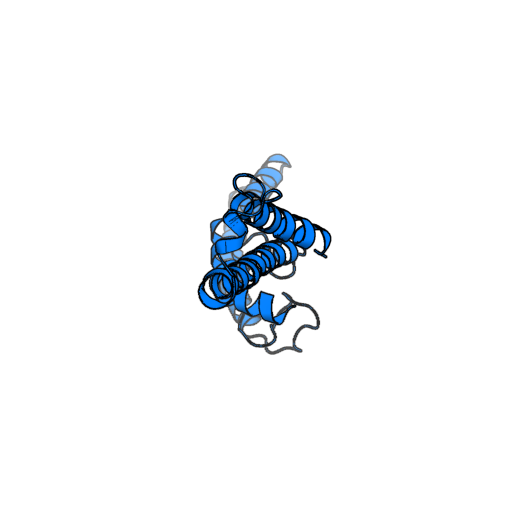 1 97 ? 15.242 -2.680 -8.995 1.00 85.56 97 ASN A N 1
ATOM 738 C CA . ASN A 1 97 ? 15.394 -1.375 -8.373 1.00 85.56 97 ASN A CA 1
ATOM 739 C C . ASN A 1 97 ? 14.810 -1.373 -6.952 1.00 85.56 97 ASN A C 1
ATOM 741 O O . ASN A 1 97 ? 13.617 -1.618 -6.756 1.00 85.56 97 ASN A O 1
ATOM 745 N N . ILE A 1 98 ? 15.639 -1.009 -5.969 1.00 88.31 98 ILE A N 1
ATOM 746 C CA . ILE A 1 98 ? 15.249 -0.957 -4.556 1.00 88.31 98 ILE A CA 1
ATOM 747 C C . ILE A 1 98 ? 14.051 -0.036 -4.305 1.00 88.31 98 ILE A C 1
ATOM 749 O O . ILE A 1 98 ? 13.168 -0.382 -3.534 1.00 88.31 98 ILE A O 1
ATOM 753 N N . VAL A 1 99 ? 13.943 1.091 -5.018 1.00 89.69 99 VAL A N 1
ATOM 754 C CA . VAL A 1 99 ? 12.827 2.039 -4.854 1.00 89.69 99 VAL A CA 1
ATOM 755 C C . VAL A 1 99 ? 11.504 1.380 -5.226 1.00 89.69 99 VAL A C 1
ATOM 757 O O . VAL A 1 99 ? 10.506 1.533 -4.524 1.00 89.69 99 VAL A O 1
ATOM 760 N N . ARG A 1 100 ? 11.498 0.615 -6.321 1.00 89.44 100 ARG A N 1
ATOM 761 C CA . ARG A 1 100 ? 10.321 -0.137 -6.753 1.00 89.44 100 ARG A CA 1
ATOM 762 C C . ARG A 1 100 ? 9.982 -1.227 -5.747 1.00 89.44 100 ARG A C 1
ATOM 764 O O . ARG A 1 100 ? 8.831 -1.323 -5.340 1.00 89.44 100 ARG A O 1
ATOM 771 N N . GLN A 1 101 ? 10.975 -2.009 -5.329 1.00 91.25 101 GLN A N 1
ATOM 772 C CA . GLN A 1 101 ? 10.777 -3.090 -4.364 1.00 91.25 101 GLN A CA 1
ATOM 773 C C . GLN A 1 101 ? 10.217 -2.563 -3.039 1.00 91.25 101 GLN A C 1
ATOM 775 O O . GLN A 1 101 ? 9.215 -3.090 -2.562 1.00 91.25 101 GLN A O 1
ATOM 780 N N . SER A 1 102 ? 10.789 -1.488 -2.489 1.00 93.38 102 SER A N 1
ATOM 781 C CA . SER A 1 102 ? 10.325 -0.870 -1.244 1.00 93.38 102 SER A CA 1
ATOM 782 C C . SER A 1 102 ? 8.920 -0.275 -1.391 1.00 93.38 102 SER A C 1
ATOM 784 O O . SER A 1 102 ? 8.099 -0.450 -0.494 1.00 93.38 102 SER A O 1
ATOM 786 N N . LEU A 1 103 ? 8.582 0.349 -2.528 1.00 93.25 103 LEU A N 1
ATOM 787 C CA . LEU A 1 103 ? 7.231 0.874 -2.775 1.00 93.25 103 LEU A CA 1
ATOM 788 C C . LEU A 1 103 ? 6.194 -0.251 -2.903 1.00 93.25 103 LEU A C 1
ATOM 790 O O . LEU A 1 103 ? 5.154 -0.205 -2.245 1.00 93.25 103 LEU A O 1
ATOM 794 N N . THR A 1 104 ? 6.475 -1.276 -3.710 1.00 93.50 104 THR A N 1
ATOM 795 C CA . THR A 1 104 ? 5.598 -2.446 -3.858 1.00 93.50 104 THR A CA 1
ATOM 796 C C . THR A 1 104 ? 5.391 -3.136 -2.509 1.00 93.50 104 THR A C 1
ATOM 798 O O . THR A 1 104 ? 4.256 -3.419 -2.121 1.00 93.50 104 THR A O 1
ATOM 801 N N . LEU A 1 105 ? 6.471 -3.355 -1.752 1.00 92.94 105 LEU A N 1
ATOM 802 C CA . LEU A 1 105 ? 6.417 -3.980 -0.433 1.00 92.94 105 LEU A CA 1
ATOM 803 C C . LEU A 1 105 ? 5.602 -3.142 0.558 1.00 92.94 105 LEU A C 1
ATOM 805 O O . LEU A 1 105 ? 4.771 -3.694 1.280 1.00 92.94 105 LEU A O 1
ATOM 809 N N . PHE A 1 106 ? 5.800 -1.822 0.565 1.00 95.56 106 PHE A N 1
ATOM 810 C CA . PHE A 1 106 ? 5.047 -0.887 1.397 1.00 95.56 106 PHE A CA 1
ATOM 811 C C . PHE A 1 106 ? 3.545 -0.984 1.136 1.00 95.56 106 PHE A C 1
ATOM 813 O O . PHE A 1 106 ? 2.763 -1.126 2.079 1.00 95.56 106 PHE A O 1
ATOM 820 N N . LEU A 1 107 ? 3.141 -0.948 -0.137 1.00 95.25 107 LEU A N 1
ATOM 821 C CA . LEU A 1 107 ? 1.734 -0.996 -0.526 1.00 95.25 107 LEU A CA 1
ATOM 822 C C . LEU A 1 107 ? 1.083 -2.324 -0.139 1.00 95.25 107 LEU A C 1
ATOM 824 O O . LEU A 1 107 ? 0.020 -2.324 0.482 1.00 95.25 107 LEU A O 1
ATOM 828 N N . ILE A 1 108 ? 1.729 -3.447 -0.463 1.00 94.94 108 ILE A N 1
ATOM 829 C CA . ILE A 1 108 ? 1.201 -4.783 -0.160 1.00 94.94 108 ILE A CA 1
ATOM 830 C C . ILE A 1 108 ? 1.086 -4.970 1.353 1.00 94.94 108 ILE A C 1
ATOM 832 O O . ILE A 1 108 ? 0.026 -5.349 1.850 1.00 94.94 108 ILE A O 1
ATOM 836 N N . THR A 1 109 ? 2.153 -4.675 2.094 1.00 94.75 109 THR A N 1
ATOM 837 C CA . THR A 1 109 ? 2.198 -4.901 3.545 1.00 94.75 109 THR A CA 1
ATOM 838 C C . THR A 1 109 ? 1.190 -4.017 4.273 1.00 94.75 109 THR A C 1
ATOM 840 O O . THR A 1 109 ? 0.464 -4.505 5.137 1.00 94.75 109 THR A O 1
ATOM 843 N N . THR A 1 110 ? 1.067 -2.746 3.880 1.00 96.50 110 THR A N 1
ATOM 844 C CA . THR A 1 110 ? 0.072 -1.827 4.456 1.00 96.50 110 THR A CA 1
ATOM 845 C C . THR A 1 110 ? -1.351 -2.307 4.176 1.00 96.50 110 THR A C 1
ATOM 847 O O . THR A 1 110 ? -2.173 -2.367 5.091 1.00 96.50 110 THR A O 1
ATOM 850 N N . PHE A 1 111 ? -1.643 -2.695 2.930 1.00 96.19 111 PHE A N 1
ATOM 851 C CA . PHE A 1 111 ? -2.970 -3.165 2.537 1.00 96.19 111 PHE A CA 1
ATOM 852 C C . PHE A 1 111 ? -3.379 -4.429 3.301 1.00 96.19 111 PHE A C 1
ATOM 854 O O . PHE A 1 111 ? -4.440 -4.457 3.926 1.00 96.19 111 PHE A O 1
ATOM 861 N N . PHE A 1 112 ? -2.528 -5.459 3.311 1.00 95.56 112 PHE A N 1
ATOM 862 C CA . PHE A 1 112 ? -2.809 -6.686 4.059 1.00 95.56 112 PHE A CA 1
ATOM 863 C C . PHE A 1 112 ? -2.849 -6.443 5.570 1.00 95.56 112 PHE A C 1
ATOM 865 O O . PHE A 1 112 ? -3.667 -7.053 6.254 1.00 95.56 112 PHE A O 1
ATOM 872 N N . GLY A 1 113 ? -2.036 -5.519 6.087 1.00 96.12 113 GLY A N 1
ATOM 873 C CA . GLY A 1 113 ? -2.098 -5.076 7.477 1.00 96.12 113 GLY A CA 1
ATOM 874 C C . GLY A 1 113 ? -3.472 -4.512 7.841 1.00 96.12 113 GLY A C 1
ATOM 875 O O . GLY A 1 113 ? -4.048 -4.915 8.851 1.00 96.12 113 GLY A O 1
ATOM 876 N N . TRP A 1 114 ? -4.046 -3.649 6.997 1.00 97.00 114 TRP A N 1
ATOM 877 C CA . TRP A 1 114 ? -5.411 -3.153 7.193 1.00 97.00 114 TRP A CA 1
ATOM 878 C C . TRP A 1 114 ? -6.454 -4.263 7.101 1.00 97.00 114 TRP A C 1
ATOM 880 O O . TRP A 1 114 ? -7.327 -4.323 7.962 1.00 97.00 114 TRP A O 1
ATOM 890 N N . VAL A 1 115 ? -6.366 -5.148 6.105 1.00 97.38 115 VAL A N 1
ATOM 891 C CA . VAL A 1 115 ? -7.330 -6.249 5.936 1.00 97.38 115 VAL A CA 1
ATOM 892 C C . VAL A 1 115 ? -7.314 -7.183 7.144 1.00 97.38 115 VAL A C 1
ATOM 894 O O . VAL A 1 115 ? -8.371 -7.496 7.686 1.00 97.38 115 VAL A O 1
ATOM 897 N N . LEU A 1 116 ? -6.132 -7.604 7.600 1.00 96.31 116 LEU A N 1
ATOM 898 C CA . LEU A 1 116 ? -6.000 -8.498 8.749 1.00 96.31 116 LEU A CA 1
ATOM 899 C C . LEU A 1 116 ? -6.461 -7.822 10.037 1.00 96.31 116 LEU A C 1
ATOM 901 O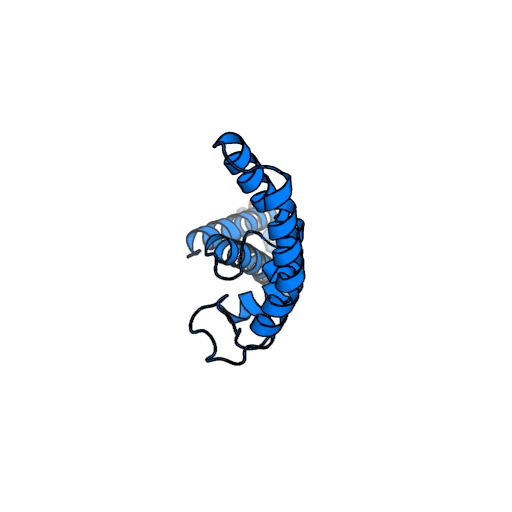 O . LEU A 1 116 ? -7.261 -8.398 10.771 1.00 96.31 116 LEU A O 1
ATOM 905 N N . TYR A 1 117 ? -5.998 -6.600 10.305 1.00 96.31 117 TYR A N 1
ATOM 906 C CA . TYR A 1 117 ? -6.353 -5.895 11.532 1.00 96.31 117 TYR A CA 1
ATOM 907 C C . TYR A 1 117 ? -7.841 -5.535 11.574 1.00 96.31 117 TYR A C 1
ATOM 909 O O . TYR A 1 117 ? -8.530 -5.891 12.523 1.00 96.31 117 TYR A O 1
ATOM 917 N N . LEU A 1 118 ? -8.368 -4.873 10.540 1.00 96.50 118 LEU A N 1
ATOM 918 C CA . LEU A 1 118 ? -9.771 -4.456 10.520 1.00 96.50 118 LEU A CA 1
ATOM 919 C C . LEU A 1 118 ? -10.714 -5.646 10.346 1.00 96.50 118 LEU A C 1
ATOM 921 O O . LEU A 1 118 ? -11.793 -5.634 10.924 1.00 96.50 118 LEU A O 1
ATOM 925 N N . GLY A 1 119 ? -10.319 -6.682 9.602 1.00 97.19 119 GLY A N 1
ATOM 926 C CA . GLY A 1 119 ? -11.117 -7.897 9.448 1.00 97.19 119 GLY A CA 1
ATOM 927 C C . GLY A 1 119 ? -11.255 -8.668 10.760 1.00 97.19 119 GLY A C 1
ATOM 928 O O . GLY A 1 119 ? -12.367 -9.011 11.160 1.00 97.19 119 GLY A O 1
ATOM 929 N N . THR A 1 120 ? -10.147 -8.888 11.474 1.00 96.50 120 THR A N 1
ATOM 930 C CA . THR A 1 120 ? -10.184 -9.550 12.789 1.00 96.50 120 THR A CA 1
ATOM 931 C C . THR A 1 120 ? -10.855 -8.684 13.854 1.00 96.50 120 THR A C 1
ATOM 933 O O . THR A 1 120 ? -11.648 -9.203 14.638 1.00 96.50 120 THR A O 1
ATOM 936 N N . ALA A 1 121 ? -10.621 -7.368 13.851 1.00 95.69 121 ALA A N 1
ATOM 937 C CA . ALA A 1 121 ? -11.297 -6.437 14.751 1.00 95.69 121 ALA A CA 1
ATOM 938 C C . ALA A 1 121 ? -12.809 -6.396 14.495 1.00 95.69 121 ALA A C 1
ATOM 940 O O . ALA A 1 121 ? -13.583 -6.428 15.446 1.00 95.69 121 ALA A O 1
ATOM 941 N N . LEU A 1 122 ? -13.243 -6.395 13.230 1.00 95.81 122 LEU A N 1
ATOM 942 C CA . LEU A 1 122 ? -14.659 -6.456 12.864 1.00 95.81 122 LEU A CA 1
ATOM 943 C C . LEU A 1 122 ? -15.296 -7.764 13.337 1.00 95.81 122 LEU A C 1
ATOM 945 O O . LEU A 1 122 ? -16.367 -7.738 13.937 1.00 95.81 122 LEU A O 1
ATOM 949 N N . PHE A 1 123 ? -14.628 -8.898 13.117 1.00 97.31 123 PHE A N 1
ATOM 950 C CA . PHE A 1 123 ? -15.096 -10.187 13.622 1.00 97.31 123 PHE A CA 1
ATOM 951 C C . PHE A 1 123 ? -15.233 -10.173 15.154 1.00 97.31 123 PHE A C 1
ATOM 953 O O . PHE A 1 123 ? -16.279 -10.538 15.688 1.00 97.31 123 PHE A O 1
ATOM 960 N N . SER A 1 124 ? -14.217 -9.680 15.867 1.00 96.44 124 SER A N 1
ATOM 961 C CA . SER A 1 124 ? -14.263 -9.558 17.327 1.00 96.44 124 SER A CA 1
ATOM 962 C C . SER A 1 124 ? -15.378 -8.624 17.796 1.00 96.44 124 SER A C 1
ATOM 964 O O . SER A 1 124 ? -16.039 -8.923 18.786 1.00 96.44 124 SER A O 1
ATOM 966 N N . TYR A 1 125 ? -15.601 -7.514 17.093 1.00 94.94 125 TYR A N 1
ATOM 967 C CA . TYR A 1 125 ? -16.637 -6.541 17.422 1.00 94.94 125 TYR A CA 1
ATOM 968 C C . TYR A 1 125 ? -18.047 -7.126 17.280 1.00 94.94 125 TYR A C 1
ATOM 970 O O . TYR A 1 125 ? -18.905 -6.867 18.114 1.00 94.94 125 TYR A O 1
ATOM 978 N N . LEU A 1 126 ? -18.291 -7.939 16.249 1.00 95.38 126 LEU A N 1
ATOM 979 C CA . LEU A 1 126 ? -19.616 -8.512 16.001 1.00 95.38 126 LEU A CA 1
ATOM 980 C C . LEU A 1 126 ? -19.937 -9.710 16.901 1.00 95.38 126 LEU A C 1
ATOM 982 O O . LEU A 1 126 ? -21.072 -9.837 17.349 1.00 95.38 126 LEU A O 1
ATOM 986 N N . PHE A 1 127 ? -18.970 -10.604 17.131 1.00 96.44 127 PHE A N 1
ATOM 987 C CA . PHE A 1 127 ? -19.246 -11.906 17.754 1.00 96.44 127 PHE A CA 1
ATOM 988 C C . PHE A 1 127 ? -18.812 -12.021 19.215 1.00 96.44 127 PHE A C 1
ATOM 990 O O . PHE A 1 127 ? -19.376 -12.830 19.945 1.00 96.44 127 PHE A O 1
ATOM 997 N N . ILE A 1 128 ? -17.789 -11.274 19.633 1.00 96.50 128 ILE A N 1
ATOM 998 C CA . ILE A 1 128 ? -17.143 -11.457 20.944 1.00 96.50 128 ILE A CA 1
ATOM 999 C C . ILE A 1 128 ? -17.363 -10.241 21.851 1.00 96.50 128 ILE A C 1
ATOM 1001 O O . ILE A 1 128 ? -17.400 -10.381 23.071 1.00 96.50 128 ILE A O 1
ATOM 1005 N N . TYR A 1 129 ? -17.486 -9.043 21.278 1.00 94.25 129 TYR A N 1
ATOM 1006 C CA . TYR A 1 129 ? -17.501 -7.799 22.036 1.00 94.25 129 TYR A CA 1
ATOM 1007 C C . TYR A 1 129 ? -18.842 -7.532 22.731 1.00 94.25 129 TYR A C 1
ATOM 1009 O O . TYR A 1 129 ? -19.900 -7.476 22.099 1.00 94.25 129 TYR A O 1
ATOM 1017 N N . ASP A 1 130 ? -18.773 -7.288 24.039 1.00 94.62 130 ASP A N 1
ATOM 1018 C CA . ASP A 1 130 ? -19.905 -6.831 24.838 1.00 94.62 130 ASP A CA 1
ATOM 1019 C C . ASP A 1 130 ? -20.148 -5.328 24.631 1.00 94.62 130 ASP A C 1
ATOM 1021 O O . ASP A 1 130 ? -19.305 -4.484 24.963 1.00 94.62 130 ASP A O 1
ATOM 1025 N N . HIS A 1 131 ? -21.321 -5.011 24.084 1.00 93.50 131 HIS A N 1
ATOM 1026 C CA . HIS A 1 131 ? -21.745 -3.651 23.777 1.00 93.50 131 HIS A CA 1
ATOM 1027 C C . HIS A 1 131 ? -22.227 -2.889 25.027 1.00 93.50 131 HIS A C 1
ATOM 1029 O O . HIS A 1 131 ? -22.300 -1.661 24.993 1.00 93.50 131 HIS A O 1
ATOM 1035 N N . ASP A 1 132 ? -22.466 -3.545 26.166 1.00 92.56 132 ASP A N 1
ATOM 1036 C CA . ASP A 1 132 ? -22.841 -2.847 27.405 1.00 92.56 132 ASP A CA 1
ATOM 1037 C C . ASP A 1 132 ? -21.708 -1.954 27.942 1.00 92.56 132 ASP A C 1
ATOM 1039 O O . ASP A 1 132 ? -21.953 -0.977 28.661 1.00 92.56 132 ASP A O 1
ATOM 1043 N N . ASN A 1 133 ? -20.469 -2.192 27.493 1.00 90.12 133 ASN A N 1
ATOM 1044 C CA . ASN A 1 133 ? -19.312 -1.339 27.766 1.00 90.12 133 ASN A CA 1
ATOM 1045 C C . ASN A 1 133 ? -19.499 0.122 27.323 1.00 90.12 133 ASN A C 1
ATOM 1047 O O . ASN A 1 133 ? -18.858 1.007 27.896 1.00 90.12 133 ASN A O 1
ATOM 1051 N N . PHE A 1 134 ? -20.388 0.408 26.362 1.00 89.44 134 PHE A N 1
ATOM 1052 C CA . PHE A 1 134 ? -20.687 1.782 25.937 1.00 89.44 134 PHE A CA 1
ATOM 1053 C C . PHE A 1 134 ? -21.294 2.641 27.056 1.00 89.44 134 PHE A C 1
ATOM 1055 O O . PHE A 1 134 ? -21.167 3.865 27.021 1.00 89.44 134 PHE A O 1
ATOM 1062 N N . ASN A 1 135 ? -21.910 2.019 28.066 1.00 91.88 135 ASN A N 1
ATOM 1063 C CA . ASN A 1 135 ? -22.514 2.710 29.206 1.00 91.88 135 ASN A CA 1
ATOM 1064 C C . ASN A 1 135 ? -21.534 2.918 30.372 1.00 91.88 135 ASN A C 1
ATOM 1066 O O . ASN A 1 135 ? -21.885 3.532 31.382 1.00 91.88 135 ASN A O 1
ATOM 1070 N N . HIS A 1 136 ? -20.306 2.402 30.266 1.00 93.69 136 HIS A N 1
ATOM 1071 C CA . HIS A 1 136 ? -19.333 2.497 31.343 1.00 93.69 136 HIS A CA 1
ATOM 1072 C C . HIS A 1 136 ? -18.897 3.964 31.556 1.00 93.69 136 HIS A C 1
ATOM 1074 O O . HIS A 1 136 ? -18.560 4.649 30.590 1.00 93.69 136 HIS A O 1
ATOM 1080 N N . PRO A 1 137 ? -18.802 4.469 32.804 1.00 92.62 137 PRO A N 1
ATOM 1081 C CA . PRO A 1 137 ? -18.515 5.884 33.086 1.00 92.62 137 PRO A CA 1
ATOM 1082 C C . PRO A 1 137 ? -17.147 6.378 32.586 1.00 92.62 137 PRO A C 1
ATOM 1084 O O . PRO A 1 137 ? -16.909 7.581 32.524 1.00 92.62 137 PRO A O 1
ATOM 1087 N N . LYS A 1 138 ? -16.233 5.463 32.239 1.00 92.12 138 LYS A N 1
ATOM 1088 C CA . LYS A 1 138 ? -14.924 5.777 31.634 1.00 92.12 138 LYS A CA 1
ATOM 1089 C C . LYS A 1 138 ? -14.877 5.564 30.113 1.00 92.12 138 LYS A C 1
ATOM 1091 O O . LYS A 1 138 ? -13.796 5.665 29.541 1.00 92.12 138 LYS A O 1
ATOM 1096 N N . PHE A 1 139 ? -15.997 5.230 29.470 1.00 91.00 139 PHE A N 1
ATOM 1097 C CA . PHE A 1 139 ? -16.045 5.027 28.026 1.00 91.00 139 PHE A CA 1
ATOM 1098 C C . PHE A 1 139 ? -15.870 6.365 27.301 1.00 91.00 139 PHE A C 1
ATOM 1100 O O . PHE A 1 139 ? -16.580 7.339 27.562 1.00 91.00 139 PHE A O 1
ATOM 1107 N N . LEU A 1 140 ? -14.891 6.438 26.402 1.00 92.00 140 LEU A N 1
ATOM 1108 C CA . LEU A 1 140 ? -14.574 7.682 25.707 1.00 92.00 140 LEU A CA 1
ATOM 1109 C C . LEU A 1 140 ? -15.578 7.947 24.577 1.00 92.00 140 LEU A C 1
ATOM 1111 O O . LEU A 1 140 ? -16.006 7.045 23.854 1.00 92.00 140 LEU A O 1
ATOM 1115 N N . LYS A 1 141 ? -15.914 9.221 24.345 1.00 89.88 141 LYS A N 1
ATOM 1116 C CA . LYS A 1 141 ? -16.775 9.600 23.217 1.00 89.88 141 LYS A CA 1
ATOM 1117 C C . LYS A 1 141 ? -16.117 9.184 21.898 1.00 89.88 141 LYS A C 1
ATOM 1119 O O . LYS A 1 141 ? -14.998 9.595 21.607 1.00 89.88 141 LYS A O 1
ATOM 1124 N N . ASN A 1 142 ? -16.840 8.420 21.078 1.00 92.81 142 ASN A N 1
ATOM 1125 C CA . ASN A 1 142 ? -16.348 7.882 19.806 1.00 92.81 142 ASN A CA 1
ATOM 1126 C C . ASN A 1 142 ? -15.084 7.010 19.946 1.00 92.81 142 ASN A C 1
ATOM 1128 O O . ASN A 1 142 ? -14.263 6.993 19.027 1.00 92.81 142 ASN A O 1
ATOM 1132 N N . GLN A 1 143 ? -14.912 6.294 21.062 1.00 92.75 143 GLN A N 1
ATOM 1133 C CA . GLN A 1 143 ? -13.728 5.465 21.308 1.00 92.75 143 GLN A CA 1
ATOM 1134 C C . GLN A 1 143 ? -13.406 4.519 20.145 1.00 92.75 143 GLN A C 1
ATOM 1136 O O . GLN A 1 143 ? -12.283 4.527 19.652 1.00 92.75 143 GLN A O 1
ATOM 1141 N N . VAL A 1 144 ? -14.415 3.821 19.615 1.00 92.62 144 VAL A N 1
ATOM 1142 C CA . VAL A 1 144 ? -14.265 2.927 18.453 1.00 92.62 144 VAL A CA 1
ATOM 1143 C C . VAL A 1 144 ? -13.666 3.663 17.248 1.00 92.62 144 VAL A C 1
ATOM 1145 O O . VAL A 1 144 ? -12.752 3.170 16.592 1.00 92.62 144 VAL A O 1
ATOM 1148 N N . ARG A 1 145 ? -14.108 4.898 16.976 1.00 94.44 145 ARG A N 1
ATOM 1149 C CA . ARG A 1 145 ? -13.551 5.714 15.886 1.00 94.44 145 ARG A CA 1
ATOM 1150 C C . ARG A 1 145 ? -12.094 6.094 16.151 1.00 94.4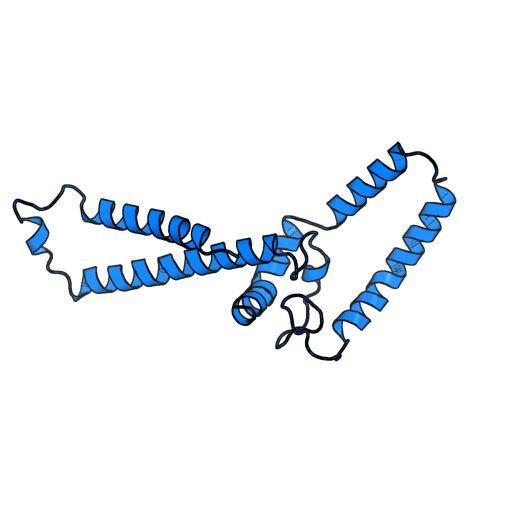4 145 ARG A C 1
ATOM 1152 O O . ARG A 1 145 ? -11.310 6.139 15.207 1.00 94.44 145 ARG A O 1
ATOM 1159 N N . MET A 1 146 ? -11.731 6.389 17.400 1.00 95.75 146 MET A N 1
ATOM 1160 C CA . MET A 1 146 ? -10.349 6.710 17.768 1.00 95.75 146 MET A CA 1
ATOM 1161 C C . MET A 1 146 ? -9.426 5.499 17.618 1.00 95.75 146 MET A C 1
ATOM 1163 O O . MET A 1 146 ? -8.317 5.646 17.111 1.00 95.75 146 MET A O 1
ATOM 1167 N N . GLU A 1 147 ? -9.893 4.310 17.994 1.00 94.69 147 GLU A N 1
ATOM 1168 C CA . GLU A 1 147 ? -9.154 3.055 17.837 1.00 94.69 147 GLU A CA 1
ATOM 1169 C C . GLU A 1 147 ? -8.931 2.724 16.357 1.00 94.69 147 GLU A C 1
ATOM 1171 O O . GLU A 1 147 ? -7.793 2.503 15.940 1.00 94.69 147 GLU A O 1
ATOM 1176 N N . ILE A 1 148 ? -9.982 2.821 15.533 1.00 95.94 148 ILE A N 1
ATOM 1177 C CA . ILE A 1 148 ? -9.872 2.642 14.078 1.00 95.94 148 ILE A CA 1
ATOM 1178 C C . ILE A 1 148 ? -8.906 3.671 13.483 1.00 95.94 148 ILE A C 1
ATOM 1180 O O . ILE A 1 148 ? -8.024 3.314 12.703 1.00 95.94 148 ILE A O 1
ATOM 1184 N N . HIS A 1 149 ? -9.023 4.947 13.862 1.00 96.75 149 HIS A N 1
ATOM 1185 C CA . HIS A 1 149 ? -8.133 5.991 13.360 1.00 96.75 149 HIS A CA 1
ATOM 1186 C C . HIS A 1 149 ? -6.671 5.728 13.740 1.00 96.75 149 HIS A C 1
ATOM 1188 O O . HIS A 1 149 ? -5.777 5.872 12.902 1.00 96.75 149 HIS A O 1
ATOM 1194 N N . ARG A 1 150 ? -6.414 5.300 14.982 1.00 95.94 150 ARG A N 1
ATOM 1195 C CA . ARG A 1 150 ? -5.063 4.976 15.443 1.00 95.94 150 ARG A CA 1
ATOM 1196 C C . ARG A 1 150 ? -4.494 3.782 14.685 1.00 95.94 150 ARG A C 1
ATOM 1198 O O . ARG A 1 150 ? -3.340 3.844 14.281 1.00 95.94 150 ARG A O 1
ATOM 1205 N N . ALA A 1 151 ? -5.282 2.741 14.446 1.00 95.31 151 ALA A N 1
ATOM 1206 C CA . ALA A 1 151 ? -4.829 1.579 13.692 1.00 95.31 151 ALA A CA 1
ATOM 1207 C C . ALA A 1 151 ? -4.528 1.914 12.225 1.00 95.31 151 ALA A C 1
ATOM 1209 O O . ALA A 1 151 ? -3.444 1.609 11.727 1.00 95.31 151 ALA A O 1
ATOM 1210 N N . VAL A 1 152 ? -5.452 2.603 11.546 1.00 96.88 152 VAL A N 1
ATOM 1211 C CA . VAL A 1 152 ? -5.309 2.961 10.125 1.00 96.88 152 VAL A CA 1
ATOM 1212 C C . VAL A 1 152 ? -4.103 3.870 9.892 1.00 96.88 152 VAL A C 1
ATOM 1214 O O . VAL A 1 152 ? -3.433 3.721 8.874 1.00 96.88 152 VAL A O 1
ATOM 1217 N N . THR A 1 153 ? -3.792 4.767 10.834 1.00 97.31 153 THR A N 1
ATOM 1218 C CA . THR A 1 153 ? -2.613 5.645 10.752 1.00 97.31 153 THR A CA 1
ATOM 1219 C C . THR A 1 153 ? -1.317 4.958 11.186 1.00 97.31 153 THR A C 1
ATOM 1221 O O . THR A 1 153 ? -0.289 5.177 10.556 1.00 97.31 153 THR A O 1
ATOM 1224 N N . ALA A 1 154 ? -1.336 4.097 12.210 1.00 96.69 154 ALA A N 1
ATOM 1225 C CA . ALA A 1 154 ? -0.123 3.459 12.725 1.00 96.69 154 ALA A CA 1
ATOM 1226 C C . ALA A 1 154 ? 0.449 2.384 11.788 1.00 96.69 154 ALA A C 1
ATOM 1228 O O . ALA A 1 154 ? 1.667 2.292 11.651 1.00 96.69 154 ALA A O 1
ATOM 1229 N N . ILE A 1 155 ? -0.405 1.591 11.130 1.00 96.75 155 ILE A N 1
ATOM 1230 C CA . ILE A 1 155 ? 0.021 0.509 10.225 1.00 96.75 155 ILE A CA 1
ATOM 1231 C C . ILE A 1 155 ? 0.968 1.008 9.114 1.00 96.75 155 ILE A C 1
ATOM 1233 O O . ILE A 1 155 ? 2.078 0.476 9.020 1.00 96.75 155 ILE A O 1
ATOM 1237 N N . PRO A 1 156 ? 0.624 2.030 8.301 1.00 97.06 156 PRO A N 1
ATOM 1238 C CA . PRO A 1 156 ? 1.536 2.530 7.275 1.00 97.06 156 PRO A CA 1
ATOM 1239 C C . PRO A 1 156 ? 2.794 3.163 7.876 1.00 97.06 156 PRO A C 1
ATOM 1241 O O . PRO A 1 156 ? 3.881 2.953 7.350 1.00 97.06 156 PRO A O 1
ATOM 1244 N N . THR A 1 157 ? 2.690 3.894 8.992 1.00 96.81 157 THR A N 1
ATOM 1245 C CA . THR A 1 157 ? 3.863 4.515 9.630 1.00 96.81 157 THR A CA 1
ATOM 1246 C C . THR A 1 157 ? 4.881 3.474 10.088 1.00 96.81 157 THR A C 1
ATOM 1248 O O . THR A 1 157 ? 6.069 3.626 9.822 1.00 96.81 157 THR A O 1
ATOM 1251 N N . MET A 1 158 ? 4.429 2.396 10.730 1.00 96.38 158 MET A N 1
ATOM 1252 C CA . MET A 1 158 ? 5.310 1.302 11.146 1.00 96.38 158 MET A CA 1
ATOM 1253 C C . MET A 1 158 ? 5.881 0.556 9.938 1.00 96.38 158 MET A C 1
ATOM 1255 O O . MET A 1 158 ? 7.078 0.297 9.902 1.00 96.38 158 MET A O 1
ATOM 1259 N N . THR A 1 159 ? 5.052 0.279 8.926 1.00 95.56 159 THR A N 1
ATOM 1260 C CA . THR A 1 159 ? 5.494 -0.382 7.686 1.00 95.56 159 THR A CA 1
ATOM 1261 C C . THR A 1 159 ? 6.607 0.411 7.001 1.00 95.56 159 THR A C 1
ATOM 1263 O O . THR A 1 159 ? 7.613 -0.167 6.595 1.00 95.56 159 THR A O 1
ATOM 1266 N N . LEU A 1 160 ? 6.466 1.738 6.930 1.00 95.62 160 LEU A N 1
ATOM 1267 C CA . LEU A 1 160 ? 7.452 2.632 6.326 1.00 95.62 160 LEU A CA 1
ATOM 1268 C C . LEU A 1 160 ? 8.825 2.538 7.008 1.00 95.62 160 LEU A C 1
ATOM 1270 O O . LEU A 1 160 ? 9.842 2.521 6.326 1.00 95.62 160 LEU A O 1
ATOM 1274 N N . LEU A 1 161 ? 8.856 2.435 8.341 1.00 95.19 161 LEU A N 1
ATOM 1275 C CA . LEU A 1 161 ? 10.097 2.310 9.118 1.00 95.19 161 LEU A CA 1
ATOM 1276 C C . LEU A 1 161 ? 10.773 0.938 8.977 1.00 95.19 161 LEU A C 1
ATOM 1278 O O . LEU A 1 161 ? 11.919 0.782 9.386 1.00 95.19 161 LEU A O 1
ATOM 1282 N N . THR A 1 162 ? 10.069 -0.051 8.422 1.00 92.81 162 THR A N 1
ATOM 1283 C CA . THR A 1 162 ? 10.581 -1.416 8.216 1.00 92.81 162 THR A CA 1
ATOM 1284 C C . THR A 1 162 ? 11.007 -1.705 6.776 1.00 92.81 162 THR A C 1
ATOM 1286 O O . THR A 1 162 ? 11.382 -2.837 6.476 1.00 92.81 162 THR A O 1
ATOM 1289 N N . LEU A 1 163 ? 10.929 -0.717 5.878 1.00 90.81 163 LEU A N 1
ATOM 1290 C CA . LEU A 1 163 ? 11.370 -0.884 4.493 1.00 90.81 163 LEU A CA 1
ATOM 1291 C C . LEU A 1 163 ? 12.905 -0.993 4.400 1.00 90.81 163 LEU A C 1
ATOM 1293 O O . LEU A 1 163 ? 13.597 -0.355 5.197 1.00 90.81 163 LEU A O 1
ATOM 1297 N N . PRO A 1 164 ? 13.426 -1.789 3.445 1.00 84.25 164 PRO A N 1
ATOM 1298 C CA . PRO A 1 164 ? 14.856 -1.886 3.166 1.00 84.25 164 PRO A CA 1
ATOM 1299 C C . PRO A 1 164 ? 15.401 -0.662 2.418 1.00 84.25 164 PRO A C 1
ATOM 1301 O O . PRO A 1 164 ? 14.616 0.013 1.700 1.00 84.25 164 PRO A O 1
#

Organism: Lucilia cuprina (NCBI:txid7375)

Secondary structure (DSSP, 8-state):
-HHHHHHHIIIIIHHHHHHHSBHHHHHHHHHHHHHHT----HHHHHHHHHHHHHHHHHHHHHHHT---SPPSSTTSSSPSSSPPPGGGGTBSS-TT-HHHHHHHHHHHHHHHHHHHHHHHHHHHHHHT--GGGGGSTTPPTTHHHHHHHHHHHHHHHHHHHT--

=== Feature glossary ===
The record interleaves many kinds of information about one protein. Here is each kind framed as the question it answers.

Q: What known structures does this most resemble?
A: Structural nearest neighbors (via Foldseek easy-search vs the PDB). Reported per hit: target PDB id, E-value, and alignment TM-score. A TM-score above ~0.5 is the conventional threshold for 'same fold'.

Q: Where is each backbone atom in 3D?
A: The mmCIF table is the protein's shape written out atom by atom. For each backbone N, Cα, C, and carbonyl O, it records an (x, y, z) coordinate triple in Å plus the residue type, chain letter, and residue number.

Q: What are the backbone torsion angles?
A: The φ/ψ torsion pair specifies the backbone conformation at each residue. φ rotates about the N–Cα bond, ψ about the Cα–C bond. Steric clashes forbid most of the (φ, ψ) plane — the allowed regions (α-helix basin, β-sheet basin, left-handed helix) are the Ramachandran-allowed regions.

Q: Which residues are buried vs exposed?
A: Solvent-accessible surface area (SASA) is the area in Å² traced out by the centre of a 1.4 Å probe sphere (a water molecule) rolled over the protein's van der Waals surface (Shrake–Rupley / Lee–Richards construction). Buried residues have near-zero SASA; fully exposed residues can exceed 200 Å². The total SASA scales roughly with the number of surface residues.

Q: How confident is the AlphaFold model at each residue?
A: pLDDT is the predicted lDDT-Cα score: AlphaFold's confidence that the local environment of each residue (all inter-atomic distances within 15 Å) is correctly placed. It is a per-residue number between 0 and 100, with higher meaning more reliable.

Q: What does the local fold look like, residue by residue?
A: 3Di is Foldseek's structural alphabet. Each residue is assigned one of twenty discrete states based on how its Cα sits relative to its spatial (not sequential) neighbors. Aligning 3Di strings finds structural homologs roughly as well as full 3D superposition, but orders of magnitude faster.

Q: How big and how compact is the whole molecule?
A: Radius of gyration (Rg) is the root-m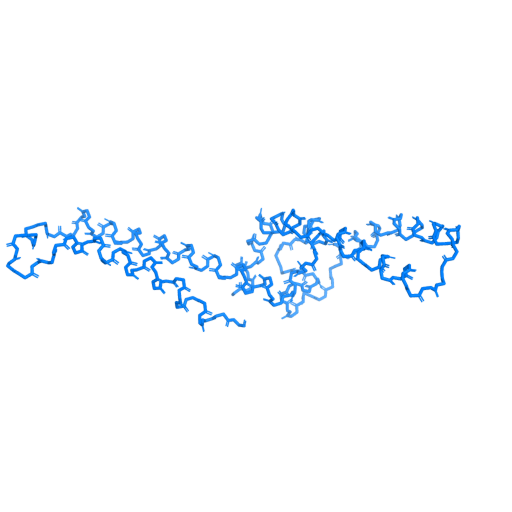ean-square distance of Cα atoms from their centroid — a single number for overall size and compactness. A globular domain of N residues has Rg ≈ 2.2·N^0.38 Å; an extended or disordered chain has a much larger Rg. The Cα contact count is the number of residue pairs whose Cα atoms are within 8 Å and are more than four positions apart in sequence — a standard proxy for tertiary packing density. The bounding box is the smallest axis-aligned box enclosing all Cα atoms.

Q: Which residues are in helices, strands, or loops?
A: DSSP 8-state secondary structure assigns each residue one of H (α-helix), G (3₁₀-helix), I (π-helix), E (extended β-strand), B (isolated β-bridge), T (hydrogen-bonded turn), S (bend), or '-' (coil). The assignment is computed from backbone hydrogen-bond geometry via the Kabsch–Sander algorithm.

Q: How mobile is each atom in the crystal?
A: Crystallographic B-factors measure how much each atom's electron density is smeared out, in Å². They rise in mobile loops and surface residues and fall in the buried interior. In AlphaFold models this column is repurposed to hold pLDDT instead.

Q: What if only a Cα trace is available?
A: P-SEA three-state annotation labels each residue as helix, strand, or coil based purely on the geometry of the Cα trace. It serves as a fallback when the full backbone (and thus DSSP) is unavailable.

Q: What family and function is it annotated with?
A: Database cross-references. InterPro integrates a dozen domain/family signature databases into unified entries with residue-range hits. GO terms attach function/process/location labels with evidence codes. CATH codes position the fold in a four-level structural taxonomy. Organism is the NCBI-taxonomy species name.

Q: Are the domains correctly placed relative to each other?
A: Predicted Aligned Error (PAE) is an AlphaFold confidence matrix: entry (i, j) is the expected error in the position of residue j, in ångströms, when the prediction is superimposed on the true structure at residue i. Low PAE within a block of residues means that block is internally rigid and well-predicted; high PAE between two blocks means their relative placement is uncertain even if each block individually is confident.

Q: What do the diagnostic plots show?
A: Three diagnostic plots accompany the record. The Cα contact map visualizes the tertiary structure as a 2D adjacency matrix (8 Å cutoff, sequence-local contacts suppressed). The Ramachandran plot shows the distribution of backbone (φ, ψ) torsions, with points in the α and β basins reflecting secondary structure content. The PAE plot shows AlphaFold's inter-residue confidence as a color matrix.

Q: What is the amino-acid chain?
A: Primary structure: the covalent order of the twenty standard amino acids along the backbone. Two proteins with the same sequence will (almost always) fold to the same structure; two with 30% identity often share a fold but not the details.

Q: What do the rendered images show?
A: The six renders are orthographic views along the three Cartesian axes in both directions. Representation (cartoon, sticks, or surface) and color scheme (sequence-rainbow or by-chain) vary across proteins so the training set covers all the common visualization conventions.